Protein AF-A0A9P9MH84-F1 (afdb_monomer_lite)

Radius of gyration: 16.39 Å; chains: 1; bounding box: 40×32×43 Å

Sequence (105 aa):
GWLRASRRELDPHQSTPDQPVHLHERDLPVESQKVYELNVEMWASSTTYLAGESLRLIVQGCDIATYPNILTRHETEQVNQGYHKIWTGADHKSHLLLPIIGSKF

Secondary structure (DSSP, 8-state):
----GGG--B-TTT--SSS--B--SS--PPPTT--------------PPPTT--------SS-SS--SSTTS-S-S-----S------SSSS--------PPP--

Foldseek 3Di:
DDDDQQQQAFDPVPDDLQATHTPSPDGRDDDPPDDDDHDDHDPDDDDDDDPPDDDDDDDDQADPDDDPDPVPGPDPDGPDDDDDDDDPDPVRPDDHDDPDDDDPD

Structure (mmCIF, N/CA/C/O backbone):
data_AF-A0A9P9MH84-F1
#
_entry.id   AF-A0A9P9MH84-F1
#
loop_
_atom_site.group_PDB
_atom_site.id
_atom_site.type_symbol
_atom_site.label_atom_id
_atom_site.label_alt_id
_atom_site.label_comp_id
_atom_site.label_asym_id
_atom_site.label_entity_id
_atom_site.label_seq_id
_atom_site.pdbx_PDB_ins_code
_atom_site.Cartn_x
_atom_site.Cartn_y
_atom_site.Cartn_z
_atom_site.occupancy
_atom_site.B_iso_or_equiv
_atom_site.auth_seq_id
_atom_site.auth_comp_id
_atom_site.auth_asym_id
_atom_site.auth_atom_id
_atom_site.pdbx_PDB_model_num
ATOM 1 N N . GLY A 1 1 ? 3.984 0.718 6.044 1.00 91.44 1 GLY A N 1
ATOM 2 C CA . GLY A 1 1 ? 4.102 -0.341 5.032 1.00 91.44 1 GLY A CA 1
ATOM 3 C C . GLY A 1 1 ? 4.809 0.248 3.845 1.00 91.44 1 GLY A C 1
ATOM 4 O O . GLY A 1 1 ? 4.577 1.417 3.551 1.00 91.44 1 GLY A O 1
ATOM 5 N N . TRP A 1 2 ? 5.678 -0.530 3.211 1.00 93.44 2 TRP A N 1
ATOM 6 C CA . TRP A 1 2 ? 6.504 -0.089 2.090 1.00 93.44 2 TRP A CA 1
ATOM 7 C C . TRP A 1 2 ? 6.501 -1.166 1.017 1.00 93.44 2 TRP A C 1
ATOM 9 O O . TRP A 1 2 ? 6.549 -2.353 1.323 1.00 93.44 2 TRP A O 1
ATOM 19 N N . LEU A 1 3 ? 6.471 -0.747 -0.245 1.00 95.06 3 LEU A N 1
ATOM 20 C CA . LEU A 1 3 ? 6.627 -1.645 -1.379 1.00 95.06 3 LEU A CA 1
ATOM 21 C C . LEU A 1 3 ? 7.324 -0.904 -2.513 1.00 95.06 3 LEU A C 1
ATOM 23 O O . LEU A 1 3 ? 6.857 0.133 -2.985 1.00 95.06 3 LEU A O 1
ATOM 27 N N . ARG A 1 4 ? 8.420 -1.474 -3.012 1.00 95.00 4 ARG A N 1
ATOM 28 C CA . ARG A 1 4 ? 8.967 -1.076 -4.308 1.00 95.00 4 ARG A CA 1
ATOM 29 C C . ARG A 1 4 ? 8.099 -1.697 -5.398 1.00 95.00 4 ARG A C 1
ATOM 31 O O . ARG A 1 4 ? 7.999 -2.915 -5.468 1.00 95.00 4 ARG A O 1
ATOM 38 N N . ALA A 1 5 ? 7.522 -0.886 -6.282 1.00 96.25 5 ALA A N 1
ATOM 39 C CA . ALA A 1 5 ? 6.573 -1.363 -7.295 1.00 96.25 5 ALA A CA 1
ATOM 40 C C . ALA A 1 5 ? 7.145 -2.430 -8.259 1.00 96.25 5 ALA A C 1
ATOM 42 O O . ALA A 1 5 ? 6.395 -3.249 -8.794 1.00 96.25 5 ALA A O 1
ATOM 43 N N . SER A 1 6 ? 8.470 -2.473 -8.464 1.00 96.88 6 SER A N 1
ATOM 44 C CA . SER A 1 6 ? 9.119 -3.550 -9.228 1.00 96.88 6 SER A CA 1
ATOM 45 C C . SER A 1 6 ? 9.133 -4.895 -8.501 1.00 96.88 6 SER A C 1
ATOM 47 O O . SER A 1 6 ? 9.258 -5.933 -9.139 1.00 96.88 6 SER A O 1
ATOM 49 N N . ARG A 1 7 ? 8.954 -4.897 -7.181 1.00 97.12 7 ARG A N 1
ATOM 50 C CA . ARG A 1 7 ? 8.937 -6.077 -6.310 1.00 97.12 7 ARG A CA 1
ATOM 51 C C . ARG A 1 7 ? 7.518 -6.521 -5.938 1.00 97.12 7 ARG A C 1
ATOM 53 O O . ARG A 1 7 ? 7.330 -7.177 -4.926 1.00 97.12 7 ARG A O 1
ATOM 60 N N . ARG A 1 8 ? 6.525 -6.163 -6.756 1.00 97.94 8 ARG A N 1
ATOM 61 C CA . ARG A 1 8 ? 5.085 -6.415 -6.538 1.00 97.94 8 ARG A CA 1
ATOM 62 C C . ARG A 1 8 ? 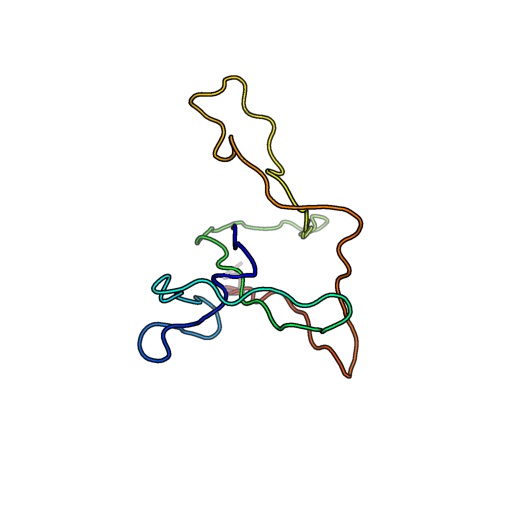4.625 -7.870 -6.708 1.00 97.94 8 ARG A C 1
ATOM 64 O O . ARG A 1 8 ? 3.434 -8.132 -6.623 1.00 97.94 8 ARG A O 1
ATOM 71 N N . GLU A 1 9 ? 5.522 -8.789 -7.052 1.00 98.31 9 GLU A N 1
ATOM 72 C CA . GLU A 1 9 ? 5.156 -10.185 -7.298 1.00 98.31 9 GLU A CA 1
ATOM 73 C C . GLU A 1 9 ? 4.823 -10.884 -5.977 1.00 98.31 9 GLU A C 1
ATOM 75 O O . GLU A 1 9 ? 5.669 -10.948 -5.084 1.00 98.31 9 GLU A O 1
ATOM 80 N N . LEU A 1 10 ? 3.587 -11.370 -5.858 1.00 98.38 10 LEU A N 1
ATOM 81 C CA . LEU A 1 10 ? 3.090 -12.050 -4.667 1.00 98.38 10 LEU A CA 1
ATOM 82 C C . LEU A 1 10 ? 3.473 -13.529 -4.658 1.00 98.38 10 LEU A C 1
ATOM 84 O O . LEU A 1 10 ? 3.492 -14.180 -5.702 1.00 98.38 10 LEU A O 1
ATOM 88 N N . ASP A 1 11 ? 3.688 -14.063 -3.462 1.00 98.38 11 ASP A N 1
ATOM 89 C CA . ASP A 1 11 ? 3.688 -15.495 -3.200 1.00 98.38 11 ASP A CA 1
ATOM 90 C C . ASP A 1 11 ? 2.228 -15.976 -3.077 1.00 98.38 11 ASP A C 1
ATOM 92 O O . ASP A 1 11 ? 1.546 -15.601 -2.115 1.00 98.38 11 ASP A O 1
ATOM 96 N N . PRO A 1 12 ? 1.717 -16.797 -4.014 1.00 97.38 12 PRO A N 1
ATOM 97 C CA . PRO A 1 12 ? 0.323 -17.237 -4.007 1.00 97.38 12 PRO A CA 1
ATOM 98 C C . PRO A 1 12 ? 0.006 -18.248 -2.896 1.00 97.38 12 PRO A C 1
ATOM 100 O O . PRO A 1 12 ? -1.167 -18.505 -2.632 1.00 97.38 12 PRO A O 1
ATOM 103 N N . HIS A 1 13 ? 1.022 -18.852 -2.275 1.00 98.19 13 HIS A N 1
ATOM 104 C CA . HIS A 1 13 ? 0.854 -19.846 -1.217 1.00 98.19 13 HIS A CA 1
ATOM 105 C C . HIS A 1 13 ? 0.881 -19.224 0.178 1.00 98.19 13 HIS A C 1
ATOM 107 O O . HIS A 1 13 ? 0.276 -19.779 1.094 1.00 98.19 13 HIS A O 1
ATOM 113 N N . GLN A 1 14 ? 1.575 -18.096 0.340 1.00 97.94 14 GLN A N 1
ATOM 114 C CA . GLN A 1 14 ? 1.706 -17.413 1.630 1.00 97.94 14 GLN A CA 1
ATOM 115 C C . GLN A 1 14 ? 0.817 -16.174 1.762 1.00 97.94 14 GLN A C 1
ATOM 117 O O . GLN A 1 14 ? 0.478 -15.797 2.880 1.00 97.94 14 GLN A O 1
ATOM 122 N N . SER A 1 15 ? 0.427 -15.542 0.651 1.00 98.00 15 SER A N 1
ATOM 123 C CA . SER A 1 15 ? -0.392 -14.328 0.704 1.00 98.00 15 SER A CA 1
ATOM 124 C C . SER A 1 15 ? -1.835 -14.625 1.102 1.00 98.00 15 SER A C 1
ATOM 126 O O . SER A 1 15 ? -2.486 -15.501 0.528 1.00 98.00 15 SER A O 1
ATOM 128 N N . THR A 1 16 ? -2.375 -13.815 2.008 1.00 96.12 16 THR A N 1
ATOM 129 C CA . THR A 1 16 ? -3.821 -13.683 2.229 1.00 96.12 16 THR A CA 1
ATOM 130 C C . THR A 1 16 ? -4.301 -12.339 1.672 1.00 96.12 16 THR A C 1
ATOM 132 O O . THR A 1 16 ? -3.475 -11.477 1.361 1.00 96.12 16 THR A O 1
ATOM 135 N N . PRO A 1 17 ? -5.624 -12.116 1.526 1.00 93.31 17 PRO A N 1
ATOM 136 C CA . PRO A 1 17 ? -6.131 -10.821 1.077 1.00 93.31 17 PRO A CA 1
ATOM 137 C C . PRO A 1 17 ? -5.638 -9.645 1.935 1.00 93.31 17 PRO A C 1
ATOM 139 O O . PRO A 1 17 ? -5.302 -8.599 1.395 1.00 93.31 17 PRO A O 1
ATOM 142 N N . ASP A 1 18 ? -5.577 -9.818 3.257 1.00 93.25 18 ASP A N 1
ATOM 143 C CA . ASP A 1 18 ? -5.189 -8.800 4.239 1.00 93.25 18 ASP A CA 1
ATOM 144 C C . ASP A 1 18 ? -3.685 -8.777 4.569 1.00 93.25 18 ASP A C 1
ATOM 146 O O . ASP A 1 18 ? -3.197 -7.774 5.092 1.00 93.25 18 ASP A O 1
ATOM 150 N N . GLN A 1 19 ? -2.943 -9.835 4.225 1.00 96.25 19 GLN A N 1
ATOM 151 C CA . GLN A 1 19 ? -1.500 -9.935 4.424 1.00 96.25 19 GLN A CA 1
ATOM 152 C C . GLN A 1 19 ? -0.799 -10.408 3.137 1.00 96.25 19 GLN A C 1
ATOM 154 O O . GLN A 1 19 ? -0.597 -11.610 2.932 1.00 96.25 19 GLN A O 1
ATOM 159 N N . PRO A 1 20 ? -0.406 -9.480 2.247 1.00 97.75 20 PRO A N 1
ATOM 160 C CA . PRO A 1 20 ? 0.345 -9.834 1.051 1.00 97.75 20 PRO A CA 1
ATOM 161 C C . PRO A 1 20 ? 1.792 -10.208 1.393 1.00 97.75 20 PRO A C 1
ATOM 163 O O . PRO A 1 20 ? 2.503 -9.4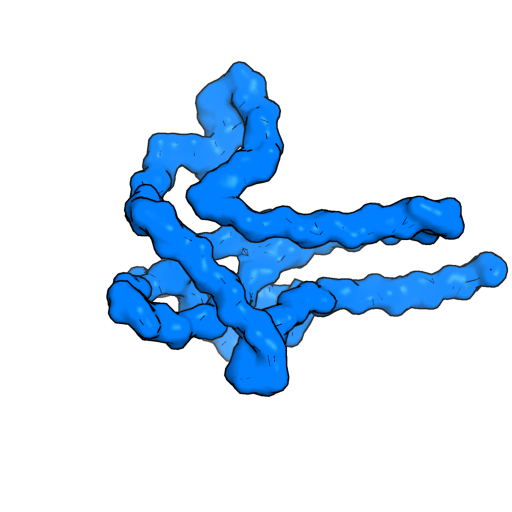43 2.046 1.00 97.75 20 PRO A O 1
ATOM 166 N N . VAL A 1 21 ? 2.254 -11.345 0.874 1.00 98.19 21 VAL A N 1
ATOM 167 C CA . VAL A 1 21 ? 3.654 -11.783 0.954 1.00 98.19 21 VAL A CA 1
ATOM 168 C C . VAL A 1 21 ? 4.264 -11.675 -0.435 1.00 98.19 21 VAL A C 1
ATOM 170 O O . VAL A 1 21 ? 3.714 -12.193 -1.400 1.00 98.19 21 VAL A O 1
ATOM 173 N N . HIS A 1 22 ? 5.399 -10.992 -0.557 1.00 98.31 22 HIS A N 1
ATOM 174 C CA . HIS A 1 22 ? 6.066 -10.784 -1.841 1.00 98.31 22 HIS A CA 1
ATOM 175 C C . HIS A 1 22 ? 7.256 -11.727 -1.990 1.00 98.31 22 HIS A C 1
ATOM 177 O O . HIS A 1 22 ? 8.041 -11.885 -1.057 1.00 98.31 22 HIS A O 1
ATOM 183 N N . LEU A 1 23 ? 7.429 -12.304 -3.181 1.00 98.19 23 LEU A N 1
ATOM 184 C CA . LEU A 1 23 ? 8.516 -13.253 -3.453 1.00 98.19 23 LEU A CA 1
ATOM 185 C C . LEU A 1 23 ? 9.899 -12.597 -3.375 1.00 98.19 23 LEU A C 1
ATOM 187 O O . LEU A 1 23 ? 10.871 -13.220 -2.965 1.00 98.19 23 LEU A O 1
ATOM 191 N N . HIS A 1 24 ? 10.005 -11.336 -3.805 1.00 97.38 24 HIS A N 1
ATOM 192 C CA . HIS A 1 24 ? 11.274 -10.604 -3.889 1.00 97.38 24 HIS A CA 1
ATOM 193 C C . HIS A 1 24 ? 12.393 -11.323 -4.681 1.00 97.38 24 HIS A C 1
ATOM 195 O O . HIS A 1 24 ? 13.570 -10.988 -4.543 1.00 97.38 24 HIS A O 1
ATOM 201 N N . GLU A 1 25 ? 12.051 -12.240 -5.586 1.00 97.69 25 GLU A N 1
ATOM 202 C CA . GLU A 1 25 ? 13.031 -13.016 -6.365 1.00 97.69 25 GLU A CA 1
ATOM 203 C C . GLU A 1 25 ? 13.612 -12.240 -7.552 1.00 97.69 25 GLU A C 1
ATOM 205 O O . GLU A 1 25 ? 14.758 -12.441 -7.949 1.00 97.69 25 GLU A O 1
ATOM 210 N N . ARG A 1 26 ? 12.832 -11.314 -8.115 1.00 97.38 26 ARG A N 1
ATOM 211 C CA . ARG A 1 26 ? 13.218 -10.513 -9.281 1.00 97.38 26 ARG A CA 1
ATOM 212 C C . ARG A 1 26 ? 12.655 -9.104 -9.216 1.00 97.38 26 ARG A C 1
ATOM 214 O O . ARG A 1 26 ? 11.773 -8.806 -8.408 1.00 97.38 26 ARG A O 1
ATOM 221 N N . ASP A 1 27 ? 13.177 -8.244 -10.079 1.00 97.12 27 ASP A N 1
ATOM 222 C CA . ASP A 1 27 ? 12.573 -6.957 -10.396 1.00 97.12 27 ASP A CA 1
ATOM 223 C C . ASP A 1 27 ? 11.707 -7.092 -11.652 1.00 97.12 27 ASP A C 1
ATOM 225 O O . ASP A 1 27 ? 12.147 -7.596 -12.684 1.00 97.12 27 ASP A O 1
ATOM 229 N N . LEU A 1 28 ? 10.471 -6.609 -11.565 1.00 97.31 28 LEU A N 1
ATOM 230 C CA . LEU A 1 28 ? 9.539 -6.449 -12.673 1.00 97.31 28 LEU A CA 1
ATOM 231 C C . LEU A 1 28 ? 9.420 -4.950 -12.988 1.00 97.31 28 LEU A C 1
ATOM 233 O O . LEU A 1 28 ? 8.601 -4.279 -12.353 1.00 97.31 28 LEU A O 1
ATOM 237 N N . PRO A 1 29 ? 10.211 -4.382 -13.916 1.00 95.31 29 PRO A N 1
ATOM 238 C CA . PRO A 1 29 ? 10.198 -2.946 -14.188 1.00 95.31 29 PRO A CA 1
ATOM 239 C C . PRO A 1 29 ? 8.786 -2.394 -14.426 1.00 95.31 29 PRO A C 1
ATOM 241 O O . PRO A 1 29 ? 7.928 -3.058 -15.012 1.00 95.31 29 PRO A O 1
ATOM 244 N N . VAL A 1 30 ? 8.546 -1.182 -13.927 1.00 94.94 30 VAL A N 1
ATOM 245 C CA . VAL A 1 30 ? 7.289 -0.454 -14.128 1.00 94.94 30 VAL A CA 1
ATOM 246 C C . VAL A 1 30 ? 7.417 0.361 -15.406 1.00 94.94 30 VAL A C 1
ATOM 248 O O . VAL A 1 30 ? 8.326 1.176 -15.544 1.00 94.94 30 VAL A O 1
ATOM 251 N N . GLU A 1 31 ? 6.505 0.134 -16.340 1.00 95.19 31 GLU A N 1
ATOM 252 C CA . GLU A 1 31 ? 6.443 0.870 -17.597 1.00 95.19 31 GLU A CA 1
ATOM 253 C C . GLU A 1 31 ? 5.670 2.179 -17.407 1.00 95.19 31 GLU A C 1
ATOM 255 O O . GLU A 1 31 ? 4.654 2.233 -16.708 1.00 95.19 31 GLU A O 1
ATOM 260 N N . SER A 1 32 ? 6.134 3.246 -18.058 1.00 92.50 32 SER A N 1
ATOM 261 C CA . SER A 1 32 ? 5.435 4.531 -18.032 1.00 92.50 32 SER A CA 1
ATOM 262 C C . SER A 1 32 ? 4.021 4.389 -18.603 1.00 92.50 32 SER A C 1
ATOM 264 O O . SER A 1 32 ? 3.814 3.702 -19.599 1.00 92.50 32 SER A O 1
ATOM 266 N N . GLN A 1 33 ? 3.050 5.061 -17.977 1.00 92.19 33 GLN A N 1
ATOM 267 C CA . GLN A 1 33 ? 1.623 5.070 -18.346 1.00 92.19 33 GLN A CA 1
ATOM 268 C C . GLN A 1 33 ? 0.872 3.739 -18.191 1.00 92.19 33 GLN A C 1
ATOM 270 O O . GLN A 1 33 ? -0.350 3.722 -18.331 1.00 92.19 33 GLN A O 1
ATOM 275 N N . LYS A 1 34 ? 1.553 2.643 -17.848 1.00 96.50 34 LYS A N 1
ATOM 276 C CA . LYS A 1 34 ? 0.900 1.373 -17.542 1.00 96.50 34 LYS A CA 1
ATOM 277 C C . LYS A 1 34 ? 0.434 1.352 -16.089 1.00 96.50 34 LYS A C 1
ATOM 279 O O . LYS A 1 34 ? 1.139 1.797 -15.185 1.00 96.50 34 LYS A O 1
ATOM 284 N N . VAL A 1 35 ? -0.776 0.845 -15.876 1.00 96.81 35 VAL A N 1
ATOM 285 C CA . VAL A 1 35 ? -1.367 0.701 -14.543 1.00 96.81 35 VAL A CA 1
ATOM 286 C C . VAL A 1 35 ? -0.979 -0.661 -13.978 1.00 96.81 35 VAL A C 1
ATOM 288 O O . VAL A 1 35 ? -1.070 -1.673 -14.671 1.00 96.81 35 VAL A O 1
ATOM 291 N N . TYR A 1 36 ? -0.540 -0.678 -12.722 1.00 97.50 36 TYR A N 1
ATOM 292 C CA . TYR A 1 36 ? -0.205 -1.896 -11.992 1.00 97.50 36 TYR A CA 1
ATOM 293 C C . TYR A 1 36 ? -0.975 -1.924 -10.679 1.00 97.50 36 TYR A C 1
ATOM 295 O O . TYR A 1 36 ? -1.046 -0.917 -9.975 1.00 97.50 36 TYR A O 1
ATOM 303 N N . GLU A 1 37 ? -1.515 -3.089 -10.343 1.00 97.12 37 GLU A N 1
ATOM 304 C CA . GLU A 1 37 ? -2.024 -3.361 -9.006 1.00 97.12 37 GLU A CA 1
ATOM 305 C C . GLU A 1 37 ? -0.851 -3.624 -8.058 1.00 97.12 37 GLU A C 1
ATOM 307 O O . GLU A 1 37 ? 0.095 -4.338 -8.403 1.00 97.12 37 GLU A O 1
ATOM 312 N N . LEU A 1 38 ? -0.900 -3.006 -6.879 1.00 97.94 38 LEU A N 1
ATOM 313 C CA . LEU A 1 38 ? 0.125 -3.104 -5.848 1.00 97.94 38 LEU A CA 1
ATOM 314 C C . LEU A 1 38 ? -0.550 -3.458 -4.525 1.00 97.94 38 LEU A C 1
ATOM 316 O O . LEU A 1 38 ? -1.364 -2.684 -4.023 1.00 97.94 38 LEU A O 1
ATOM 320 N N . ASN A 1 39 ? -0.179 -4.600 -3.953 1.00 97.75 39 ASN A N 1
ATOM 321 C CA . ASN A 1 39 ? -0.664 -5.043 -2.652 1.00 97.75 39 ASN A CA 1
ATOM 322 C C . ASN A 1 39 ? 0.363 -4.644 -1.594 1.00 97.75 39 ASN A C 1
ATOM 324 O O . ASN A 1 39 ? 1.393 -5.287 -1.459 1.00 97.75 39 ASN A O 1
ATOM 328 N N . VAL A 1 40 ? 0.140 -3.541 -0.882 1.00 97.44 40 VAL A N 1
ATOM 329 C CA . VAL A 1 40 ? 1.113 -3.037 0.100 1.00 97.44 40 VAL A CA 1
ATOM 330 C C . VAL A 1 40 ? 0.810 -3.634 1.467 1.00 97.44 40 VAL A C 1
ATOM 332 O O . VAL A 1 40 ? -0.266 -3.401 2.011 1.00 97.44 40 VAL A O 1
ATOM 335 N N . GLU A 1 41 ? 1.768 -4.360 2.046 1.00 96.44 41 GLU A N 1
ATOM 336 C CA . GLU A 1 41 ? 1.606 -4.889 3.398 1.00 96.44 41 GLU A CA 1
ATOM 337 C C . GLU A 1 41 ? 1.522 -3.739 4.412 1.00 96.44 41 GLU A C 1
ATOM 339 O O . GLU A 1 41 ? 2.401 -2.868 4.510 1.00 96.44 41 GLU A O 1
ATOM 344 N N . MET A 1 42 ? 0.449 -3.756 5.198 1.00 93.69 42 MET A N 1
ATOM 345 C CA . MET A 1 42 ? 0.300 -2.917 6.372 1.00 93.69 42 MET A CA 1
ATOM 346 C C . MET A 1 42 ? 0.589 -3.768 7.596 1.00 93.69 42 MET A C 1
ATOM 348 O O . MET A 1 42 ? -0.174 -4.669 7.919 1.00 93.69 42 MET A O 1
ATOM 352 N N . TRP A 1 43 ? 1.708 -3.488 8.266 1.00 91.00 43 TRP A N 1
ATOM 353 C CA . TRP A 1 43 ? 2.074 -4.212 9.477 1.00 91.00 43 TRP A CA 1
ATOM 354 C C . TRP A 1 43 ? 0.959 -4.149 10.513 1.00 91.00 43 TRP A C 1
ATOM 356 O O . TRP A 1 43 ? 0.324 -3.106 10.704 1.00 91.00 43 TRP A O 1
ATOM 366 N N . ALA A 1 44 ? 0.752 -5.285 11.176 1.00 91.88 44 ALA A N 1
ATOM 367 C CA . ALA A 1 44 ? -0.309 -5.452 12.146 1.00 91.88 44 ALA A CA 1
ATOM 368 C C . ALA A 1 44 ? -0.223 -4.372 13.231 1.00 91.88 44 ALA A C 1
ATOM 370 O O . ALA A 1 44 ? 0.801 -4.187 13.890 1.00 91.88 44 ALA A O 1
ATOM 371 N N . SER A 1 45 ? -1.331 -3.668 13.420 1.00 92.56 45 SER A N 1
ATOM 372 C CA . SER A 1 45 ? -1.513 -2.725 14.512 1.00 92.56 45 SER A CA 1
ATOM 373 C C . SER A 1 45 ? -2.925 -2.870 15.066 1.00 92.56 45 SER A C 1
ATOM 375 O O . SER A 1 45 ? -3.837 -3.325 14.377 1.00 92.56 45 SER A O 1
ATOM 377 N N . SER A 1 46 ? -3.094 -2.513 16.335 1.00 93.88 46 SER A N 1
ATOM 378 C CA . SER A 1 46 ? -4.395 -2.472 16.995 1.00 93.88 46 SER A CA 1
ATOM 379 C C . SER A 1 46 ? -4.613 -1.056 17.492 1.00 93.88 46 SER A C 1
ATOM 381 O O . SER A 1 46 ? -3.797 -0.521 18.242 1.00 93.88 46 SER A O 1
ATOM 383 N N . THR A 1 47 ? -5.692 -0.421 17.053 1.00 93.94 47 THR A N 1
ATOM 384 C CA . THR A 1 47 ? -6.012 0.961 17.415 1.00 93.94 47 THR A CA 1
ATOM 385 C C . THR A 1 47 ? -7.514 1.088 17.602 1.00 93.94 47 THR A C 1
ATOM 387 O O . THR A 1 47 ? -8.288 0.745 16.711 1.00 93.94 47 THR A O 1
ATOM 390 N N . THR A 1 48 ? -7.921 1.574 18.771 1.00 94.62 48 THR A N 1
ATOM 391 C CA . THR A 1 48 ? -9.312 1.940 19.044 1.00 94.62 48 THR A CA 1
ATOM 392 C C . THR A 1 48 ? -9.524 3.377 18.596 1.00 94.62 48 THR A C 1
ATOM 394 O O . THR A 1 48 ? -8.787 4.254 19.034 1.00 94.62 48 THR A O 1
ATOM 397 N N . TYR A 1 49 ? -10.537 3.606 17.763 1.00 92.94 49 TYR A N 1
ATOM 398 C CA . TYR A 1 49 ? -10.987 4.944 17.390 1.00 92.94 49 TYR A CA 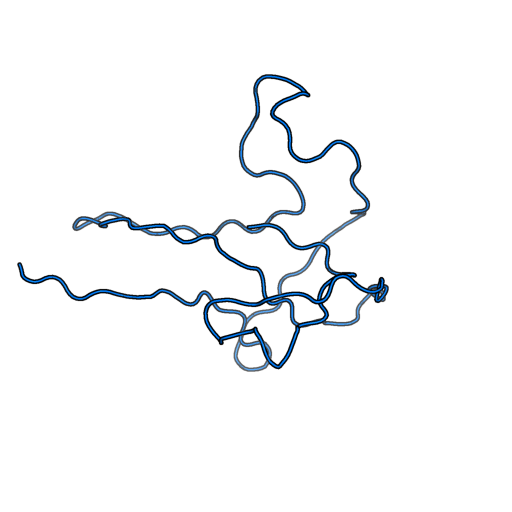1
ATOM 399 C C . TYR A 1 49 ? -12.216 5.305 18.219 1.00 92.94 49 TYR A C 1
ATOM 401 O O . TYR A 1 49 ? -13.214 4.578 18.213 1.00 92.94 49 TYR A O 1
ATOM 409 N N . LEU A 1 50 ? -12.140 6.412 18.946 1.00 94.19 50 LEU A N 1
ATOM 410 C CA . LEU A 1 50 ? -13.253 6.960 19.710 1.00 94.19 50 LEU A CA 1
ATOM 411 C C . LEU A 1 50 ? -14.206 7.749 18.805 1.00 94.19 50 LEU A C 1
ATOM 413 O O . LEU A 1 50 ? -13.894 8.105 17.666 1.00 94.19 50 LEU A O 1
ATOM 417 N N . ALA A 1 51 ? -15.396 8.047 19.327 1.00 94.88 51 ALA A N 1
ATOM 418 C CA . ALA A 1 51 ? -16.364 8.878 18.625 1.00 94.88 51 ALA A CA 1
ATOM 419 C C . ALA A 1 51 ? -15.751 10.245 18.266 1.00 94.88 51 ALA A C 1
ATOM 421 O O . ALA A 1 51 ? -15.248 10.958 19.132 1.00 94.88 51 ALA A O 1
ATOM 422 N N . GLY A 1 52 ? -15.816 10.607 16.984 1.00 96.94 52 GLY A N 1
ATOM 423 C CA . GLY A 1 52 ? -15.241 11.845 16.449 1.00 96.94 52 GLY A CA 1
ATOM 424 C C . GLY A 1 52 ? -13.804 11.715 15.934 1.00 96.94 52 GLY A C 1
ATOM 425 O O . GLY A 1 52 ? -13.329 12.631 15.265 1.00 96.94 52 GLY A O 1
ATOM 426 N N . GLU A 1 53 ? -13.124 10.593 16.176 1.00 97.06 53 GLU A N 1
ATOM 427 C CA . GLU A 1 53 ? -11.809 10.328 15.590 1.00 97.06 53 GLU A CA 1
ATOM 428 C C . GLU A 1 53 ? -11.927 9.798 14.156 1.00 97.06 53 GLU A C 1
ATOM 430 O O . GLU A 1 53 ? -12.993 9.398 13.685 1.00 97.06 53 GLU A O 1
ATOM 435 N N . SER A 1 54 ? -10.825 9.839 13.408 1.00 96.25 54 SER A N 1
ATOM 436 C CA . SER A 1 54 ? -10.803 9.421 12.006 1.00 96.25 54 SER A CA 1
ATOM 437 C C . SER A 1 54 ? -9.514 8.696 11.656 1.00 96.25 54 SER A C 1
ATOM 439 O O . SER A 1 54 ? -8.429 9.073 12.096 1.00 96.25 54 SER A O 1
ATOM 441 N N . LEU A 1 55 ? -9.636 7.695 10.788 1.00 95.38 55 LEU A N 1
ATOM 442 C CA . LEU A 1 55 ? -8.507 7.062 10.120 1.00 95.38 55 LEU A CA 1
ATOM 443 C C . LEU A 1 55 ? -8.123 7.875 8.877 1.00 95.38 55 LEU A C 1
ATOM 445 O O . LEU A 1 55 ? -8.980 8.251 8.076 1.00 95.38 55 LEU A O 1
ATOM 449 N N . ARG A 1 56 ? -6.821 8.103 8.684 1.00 95.81 56 ARG A N 1
ATOM 450 C CA . ARG A 1 56 ? -6.266 8.722 7.475 1.00 95.81 56 ARG A CA 1
ATOM 451 C C . ARG A 1 56 ? -5.223 7.801 6.855 1.00 95.81 56 ARG A C 1
ATOM 453 O O . ARG A 1 56 ? -4.232 7.480 7.501 1.00 95.81 56 ARG A O 1
ATOM 460 N N . LEU A 1 57 ? -5.418 7.451 5.586 1.00 95.06 57 LEU A N 1
ATOM 461 C CA . LEU A 1 57 ? -4.402 6.791 4.771 1.00 95.06 57 LEU A CA 1
ATOM 462 C C . LEU A 1 57 ? -3.564 7.847 4.041 1.00 95.06 57 LEU A C 1
ATOM 464 O O . LEU A 1 57 ? -4.113 8.744 3.400 1.00 95.06 57 LEU A O 1
ATOM 468 N N . ILE A 1 58 ? -2.241 7.730 4.130 1.00 96.00 58 ILE A N 1
ATOM 469 C CA . ILE A 1 58 ? -1.283 8.549 3.382 1.00 96.00 58 ILE A CA 1
ATOM 470 C C . ILE A 1 58 ? -0.496 7.609 2.473 1.00 96.00 58 ILE A C 1
ATOM 472 O O . ILE A 1 58 ? 0.044 6.609 2.938 1.00 96.00 58 ILE A O 1
ATOM 476 N N . VAL A 1 59 ? -0.428 7.939 1.183 1.00 95.44 59 VAL A N 1
ATOM 477 C CA . VAL A 1 59 ? 0.386 7.222 0.195 1.00 95.44 59 VAL A CA 1
ATOM 478 C C . VAL A 1 59 ? 1.404 8.199 -0.373 1.00 95.44 59 VAL A C 1
ATOM 480 O O . VAL A 1 59 ? 1.034 9.245 -0.906 1.00 95.44 59 VAL A O 1
ATOM 483 N N . GLN A 1 60 ? 2.687 7.868 -0.248 1.00 93.12 60 GLN A N 1
ATOM 484 C CA . GLN A 1 60 ? 3.791 8.728 -0.662 1.00 93.12 60 GLN A CA 1
ATOM 485 C C . GLN A 1 60 ? 4.955 7.886 -1.194 1.00 93.12 60 GLN A C 1
ATOM 487 O O . GLN A 1 60 ? 5.067 6.701 -0.897 1.00 93.12 60 GLN A O 1
ATOM 492 N N . GLY A 1 61 ? 5.812 8.497 -2.015 1.00 91.19 61 GLY A N 1
ATOM 493 C CA . GLY A 1 61 ? 7.007 7.856 -2.570 1.00 91.19 61 GLY A CA 1
ATOM 494 C C . GLY A 1 61 ? 8.238 7.895 -1.660 1.00 91.19 61 GLY A C 1
ATOM 495 O O . GLY A 1 61 ? 9.335 7.706 -2.171 1.00 91.19 61 GLY A O 1
ATOM 496 N N . CYS A 1 62 ? 8.087 8.208 -0.378 1.00 87.25 62 CYS A N 1
ATOM 497 C CA . CYS A 1 62 ? 9.163 8.214 0.610 1.00 87.25 62 CYS A CA 1
ATOM 498 C C . CYS A 1 62 ? 8.587 7.983 2.012 1.00 87.25 62 CYS A C 1
ATOM 500 O O . CYS A 1 62 ? 7.365 8.045 2.192 1.00 87.25 62 CYS A O 1
ATOM 502 N N . ASP A 1 63 ? 9.466 7.789 2.993 1.00 86.06 63 ASP A N 1
ATOM 503 C CA . ASP A 1 63 ? 9.106 7.688 4.408 1.00 86.06 63 ASP A CA 1
ATOM 504 C C . ASP A 1 63 ? 8.192 8.847 4.855 1.00 86.06 63 ASP A C 1
ATOM 506 O O . ASP A 1 63 ? 8.493 10.025 4.646 1.00 86.06 63 ASP A O 1
ATOM 510 N N . ILE A 1 64 ? 7.069 8.504 5.502 1.00 85.94 64 ILE A N 1
ATOM 511 C CA . ILE A 1 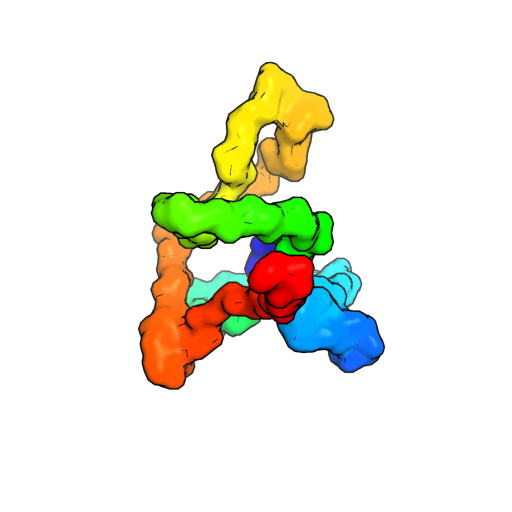64 ? 6.101 9.475 6.049 1.00 85.94 64 ILE A CA 1
ATOM 512 C C . ILE A 1 64 ? 6.659 10.147 7.313 1.00 85.94 64 ILE A C 1
ATOM 514 O O . ILE A 1 64 ? 6.382 11.316 7.581 1.00 85.94 64 ILE A O 1
ATOM 518 N N . ALA A 1 65 ? 7.417 9.400 8.120 1.00 80.81 65 ALA A N 1
ATOM 519 C CA . ALA A 1 65 ? 7.988 9.891 9.365 1.00 80.81 65 ALA A CA 1
ATOM 520 C C . ALA A 1 65 ? 9.358 10.539 9.130 1.00 80.81 65 ALA A C 1
ATOM 522 O O . ALA A 1 65 ? 10.201 10.022 8.399 1.00 80.81 65 ALA A O 1
ATOM 523 N N . THR A 1 66 ? 9.615 11.651 9.818 1.00 74.94 66 THR A N 1
ATOM 524 C CA . THR A 1 66 ? 10.951 12.252 9.855 1.00 74.94 66 THR A CA 1
ATOM 525 C C . THR A 1 66 ? 11.775 11.578 10.940 1.00 74.94 66 THR A C 1
ATOM 527 O O . THR A 1 66 ? 11.507 11.746 12.129 1.00 74.94 66 THR A O 1
ATOM 530 N N . TYR A 1 67 ? 12.812 10.850 10.538 1.00 72.81 67 TYR A N 1
ATOM 531 C CA . TYR A 1 67 ? 13.737 10.222 11.476 1.00 72.81 67 TYR A CA 1
ATOM 532 C C . TYR A 1 67 ? 14.910 11.155 11.818 1.00 72.81 67 TYR A C 1
ATOM 534 O O . TYR A 1 67 ? 15.440 11.824 10.920 1.00 72.81 67 TYR A O 1
ATOM 542 N N . PRO A 1 68 ? 15.331 11.215 13.098 1.00 70.44 68 PRO A N 1
ATOM 543 C CA . PRO A 1 68 ? 16.303 12.195 13.584 1.00 70.44 68 PRO A CA 1
ATOM 544 C C . PRO A 1 68 ? 17.734 11.946 13.092 1.00 70.44 68 PRO A C 1
ATOM 546 O O . PRO A 1 68 ? 18.553 12.862 13.126 1.00 70.44 68 PRO A O 1
ATOM 549 N N . ASN A 1 69 ? 18.067 10.732 12.645 1.00 71.69 69 ASN A N 1
ATOM 550 C CA . ASN A 1 69 ? 19.396 10.418 12.129 1.00 71.69 69 ASN A CA 1
ATOM 551 C C . ASN A 1 69 ? 19.345 9.388 10.992 1.00 71.69 69 ASN A C 1
ATOM 553 O O . ASN A 1 69 ? 18.346 8.703 10.790 1.00 71.69 69 ASN A O 1
ATOM 557 N N . ILE A 1 70 ? 20.448 9.273 10.249 1.00 62.75 70 ILE A N 1
ATOM 558 C CA . ILE A 1 70 ? 20.552 8.368 9.095 1.00 62.75 70 ILE A CA 1
ATOM 559 C C . ILE A 1 70 ? 20.458 6.884 9.478 1.00 62.75 70 ILE A C 1
ATOM 561 O O . ILE A 1 70 ? 20.040 6.078 8.663 1.00 62.75 70 ILE A O 1
ATOM 565 N N . LEU A 1 71 ? 20.795 6.531 10.724 1.00 65.06 71 LEU A N 1
ATOM 566 C CA . LEU A 1 71 ? 20.728 5.155 11.232 1.00 65.06 71 LEU A CA 1
ATOM 567 C C . LEU A 1 71 ? 19.290 4.684 11.488 1.00 65.06 71 LEU A C 1
ATOM 569 O O . LEU A 1 71 ? 19.047 3.488 11.577 1.00 65.06 71 LEU A O 1
ATOM 573 N N . THR A 1 72 ? 18.356 5.623 11.640 1.00 64.56 72 THR A N 1
ATOM 574 C CA . THR A 1 72 ? 16.932 5.352 11.890 1.00 64.56 72 THR A CA 1
ATOM 575 C C . THR A 1 72 ? 16.063 5.605 10.662 1.00 64.56 72 THR A C 1
ATOM 577 O O . THR A 1 72 ? 14.863 5.356 10.714 1.00 64.56 72 THR A O 1
ATOM 580 N N . ARG A 1 73 ? 16.654 6.081 9.558 1.00 65.19 73 ARG A N 1
ATOM 581 C CA . ARG A 1 73 ? 15.978 6.189 8.263 1.00 65.19 73 ARG A CA 1
ATOM 582 C C . ARG A 1 73 ? 15.987 4.838 7.566 1.00 65.19 73 ARG A C 1
ATOM 584 O O . ARG A 1 73 ? 17.033 4.203 7.472 1.00 65.19 73 ARG A O 1
ATOM 591 N N . HIS A 1 74 ? 14.843 4.447 7.019 1.00 67.50 74 HIS A N 1
ATOM 592 C CA . HIS A 1 74 ? 14.730 3.216 6.238 1.00 67.50 74 HIS A CA 1
ATOM 593 C C . HIS A 1 74 ? 15.134 3.420 4.770 1.00 67.50 74 HIS A C 1
ATOM 595 O O . HIS A 1 74 ? 15.303 2.453 4.031 1.00 67.50 74 HIS A O 1
ATOM 601 N N . GLU A 1 75 ? 15.329 4.674 4.348 1.00 63.56 75 GLU A N 1
ATOM 602 C CA . GLU A 1 75 ? 15.577 5.046 2.959 1.00 63.56 75 GLU A CA 1
ATOM 603 C C . GLU A 1 75 ? 16.853 5.893 2.828 1.00 63.56 75 GLU A C 1
ATOM 605 O O . GLU A 1 75 ? 16.907 7.048 3.260 1.00 63.56 75 GLU A O 1
ATOM 610 N N . THR A 1 76 ? 17.890 5.328 2.208 1.00 61.88 76 THR A N 1
ATOM 611 C CA . THR A 1 76 ? 19.091 6.068 1.780 1.00 61.88 76 THR A CA 1
ATOM 612 C C . THR A 1 76 ? 19.159 6.251 0.263 1.00 61.88 76 THR A C 1
ATOM 614 O O . THR A 1 76 ? 19.740 7.231 -0.196 1.00 61.88 76 THR A O 1
ATOM 617 N N . GLU A 1 77 ? 18.520 5.371 -0.518 1.00 72.69 77 GLU A N 1
ATOM 618 C CA . GLU A 1 77 ? 18.507 5.412 -1.986 1.00 72.69 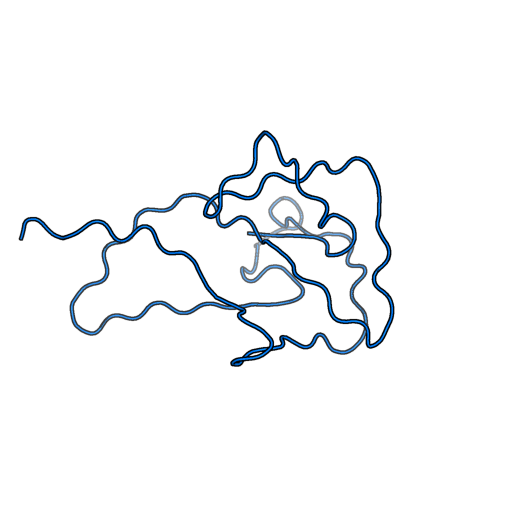77 GLU A CA 1
ATOM 619 C C . GLU A 1 77 ? 17.086 5.278 -2.553 1.00 72.69 77 GLU A C 1
ATOM 621 O O . GLU A 1 77 ? 16.412 4.256 -2.390 1.00 72.69 77 GLU A O 1
ATOM 626 N N . GLN A 1 78 ? 16.638 6.309 -3.273 1.00 75.44 78 GLN A N 1
ATOM 627 C CA . GLN A 1 78 ? 15.312 6.376 -3.886 1.00 75.44 78 GLN A CA 1
ATOM 628 C C . GLN A 1 78 ? 15.427 6.301 -5.413 1.00 75.44 78 GLN A C 1
ATOM 630 O O . GLN A 1 78 ? 16.254 6.973 -6.022 1.00 75.44 78 GLN A O 1
ATOM 635 N N . VAL A 1 79 ? 14.568 5.493 -6.042 1.00 88.06 79 VAL A N 1
ATOM 636 C CA . VAL A 1 79 ? 14.501 5.339 -7.514 1.00 88.06 79 VAL A CA 1
ATOM 637 C C . VAL A 1 79 ? 13.330 6.091 -8.149 1.00 88.06 79 VAL A C 1
ATOM 639 O O . VAL A 1 79 ? 13.136 6.039 -9.360 1.00 88.06 79 VAL A O 1
ATOM 642 N N . ASN A 1 80 ? 12.523 6.765 -7.333 1.00 91.38 80 ASN A N 1
ATOM 643 C CA . ASN A 1 80 ? 11.319 7.455 -7.778 1.00 91.38 80 ASN A CA 1
ATOM 644 C C . ASN A 1 80 ? 11.680 8.729 -8.550 1.00 91.38 80 ASN A C 1
ATOM 646 O O . ASN A 1 80 ? 12.532 9.503 -8.116 1.00 91.38 80 ASN A O 1
ATOM 650 N N . GLN A 1 81 ? 10.997 8.962 -9.670 1.00 90.94 81 GLN A N 1
ATOM 651 C CA . GLN A 1 81 ? 11.165 10.147 -10.508 1.00 90.94 81 GLN A CA 1
ATOM 652 C C . GLN A 1 81 ? 9.801 10.622 -11.019 1.00 90.94 81 GLN A C 1
ATOM 654 O O . GLN A 1 81 ? 8.974 9.819 -11.451 1.00 90.94 81 GLN A O 1
ATOM 659 N N . GLY A 1 82 ? 9.579 11.937 -11.017 1.00 92.38 82 GLY A N 1
ATOM 660 C CA . GLY A 1 82 ? 8.354 12.541 -11.540 1.00 92.38 82 GLY A CA 1
ATOM 661 C C . GLY A 1 82 ? 7.118 12.304 -10.664 1.00 92.38 82 GLY A C 1
ATOM 662 O O . GLY A 1 82 ? 7.200 12.276 -9.438 1.00 92.38 82 GLY A O 1
ATOM 663 N N . TYR A 1 83 ? 5.951 12.195 -11.305 1.00 93.31 83 TYR A N 1
ATOM 664 C CA . TYR A 1 83 ? 4.660 12.073 -10.627 1.00 93.31 83 TYR A CA 1
ATOM 665 C C . TYR A 1 83 ? 4.204 10.624 -10.522 1.00 93.31 83 TYR A C 1
ATOM 667 O O . TYR A 1 83 ? 4.211 9.884 -11.505 1.00 93.31 83 TYR A O 1
ATOM 675 N N . HIS A 1 84 ? 3.705 10.254 -9.347 1.00 95.19 84 HIS A N 1
ATOM 676 C CA . HIS A 1 84 ? 3.015 8.988 -9.129 1.00 95.19 84 HIS A CA 1
ATOM 677 C C . HIS A 1 84 ? 1.503 9.236 -9.122 1.00 95.19 84 HIS A C 1
ATOM 679 O O . HIS A 1 84 ? 1.035 10.213 -8.537 1.00 95.19 84 HIS A O 1
ATOM 685 N N . LYS A 1 85 ? 0.735 8.367 -9.786 1.00 95.81 85 LYS A N 1
ATOM 686 C CA . LYS A 1 85 ? -0.731 8.459 -9.867 1.00 95.81 85 LYS A CA 1
ATOM 687 C C . LYS A 1 85 ? -1.360 7.242 -9.206 1.00 95.81 85 LYS A C 1
ATOM 689 O O . LYS A 1 85 ? -0.938 6.120 -9.469 1.00 95.81 85 LYS A O 1
ATOM 694 N N . ILE A 1 86 ? -2.383 7.478 -8.392 1.00 96.88 86 ILE A N 1
ATOM 695 C CA . ILE A 1 86 ? -3.212 6.432 -7.793 1.00 96.88 86 ILE A CA 1
ATOM 696 C C . ILE A 1 86 ? -4.545 6.447 -8.531 1.00 96.88 86 ILE A C 1
ATOM 698 O O . ILE A 1 86 ? -5.200 7.486 -8.604 1.00 96.88 86 ILE A O 1
ATOM 702 N N . TRP A 1 87 ? -4.916 5.307 -9.101 1.00 97.50 87 TRP A N 1
ATOM 703 C CA . TRP A 1 87 ? -6.172 5.140 -9.820 1.00 97.50 87 TRP A CA 1
ATOM 704 C C . TRP A 1 87 ? -7.233 4.613 -8.861 1.00 97.50 87 TRP A C 1
ATOM 706 O O . TRP A 1 87 ? -6.999 3.624 -8.179 1.00 97.50 87 TRP A O 1
ATOM 716 N N . THR A 1 88 ? -8.390 5.268 -8.802 1.00 97.25 88 THR A N 1
ATOM 717 C CA . THR A 1 88 ? -9.514 4.866 -7.948 1.00 97.25 88 THR A CA 1
ATOM 718 C C . THR A 1 88 ? -10.822 4.921 -8.739 1.00 97.25 88 THR A C 1
ATOM 720 O O . THR A 1 88 ? -10.922 5.6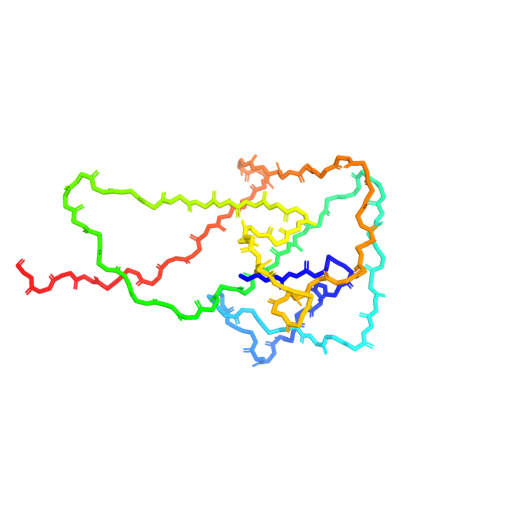37 -9.737 1.00 97.25 88 THR A O 1
ATOM 723 N N . GLY A 1 89 ? -11.831 4.160 -8.314 1.00 95.69 89 GLY A N 1
ATOM 724 C CA . GLY A 1 89 ? -13.163 4.142 -8.926 1.00 95.69 89 GLY A CA 1
ATOM 725 C C . GLY A 1 89 ? -13.640 2.731 -9.266 1.00 95.69 89 GLY A C 1
ATOM 726 O O . GLY A 1 89 ? -13.036 1.745 -8.855 1.00 95.69 89 GLY A O 1
ATOM 727 N N . ALA A 1 90 ? -14.736 2.627 -10.020 1.00 92.75 90 ALA A N 1
ATOM 728 C CA . ALA A 1 90 ? -15.346 1.338 -10.363 1.00 92.75 90 ALA A CA 1
ATOM 729 C C . ALA A 1 90 ? -14.386 0.408 -11.129 1.00 92.75 90 ALA A C 1
ATOM 731 O O . ALA A 1 90 ? -14.320 -0.785 -10.828 1.00 92.75 90 ALA A O 1
ATOM 732 N N . ASP A 1 91 ? -13.610 0.981 -12.053 1.00 95.56 91 ASP A N 1
ATOM 733 C CA . ASP A 1 91 ? -12.655 0.252 -12.896 1.00 95.56 91 ASP A CA 1
ATOM 734 C C . ASP A 1 91 ? -11.318 -0.024 -12.188 1.00 95.56 91 ASP A C 1
ATOM 736 O O . ASP A 1 91 ? -10.569 -0.906 -12.595 1.00 95.56 91 ASP A O 1
ATOM 740 N N . HIS A 1 92 ? -11.021 0.711 -11.108 1.00 96.88 92 HIS A N 1
ATOM 741 C CA . HIS A 1 92 ? -9.777 0.607 -10.342 1.00 96.88 92 HIS A CA 1
ATOM 742 C C . HIS A 1 92 ? -10.096 0.594 -8.848 1.00 96.88 92 HIS A C 1
ATOM 744 O O . HIS A 1 92 ? -10.142 1.630 -8.180 1.00 96.88 92 HIS A O 1
ATOM 750 N N . LYS A 1 93 ? -10.338 -0.604 -8.317 1.00 95.81 93 LYS A N 1
ATOM 751 C CA . LYS A 1 93 ? -10.820 -0.819 -6.947 1.00 95.81 93 LYS A CA 1
ATOM 752 C C . LYS A 1 93 ? -9.702 -0.721 -5.905 1.00 95.81 93 LYS A C 1
ATOM 754 O O . LYS A 1 93 ? -9.556 -1.616 -5.079 1.00 95.81 93 LYS A O 1
ATOM 759 N N . SER A 1 94 ? -8.902 0.342 -5.926 1.00 97.62 94 SER A N 1
ATOM 760 C CA . SER A 1 94 ? -7.952 0.605 -4.840 1.00 97.62 94 SER A CA 1
ATOM 761 C C . SER A 1 94 ? -8.703 0.796 -3.523 1.00 97.62 94 SER A C 1
ATOM 763 O O . SER A 1 94 ? -9.644 1.585 -3.442 1.00 97.62 94 SER A O 1
ATOM 765 N N . HIS A 1 95 ? -8.294 0.056 -2.499 1.00 96.38 95 HIS A N 1
ATOM 766 C CA . HIS A 1 95 ? -8.968 0.002 -1.208 1.00 96.38 95 HIS A CA 1
ATOM 767 C C . HIS A 1 95 ? -7.961 -0.260 -0.081 1.00 96.38 95 HIS A C 1
ATOM 769 O O . HIS A 1 95 ? -6.815 -0.626 -0.331 1.00 96.38 95 HIS A O 1
ATOM 775 N N . LEU A 1 96 ? -8.405 -0.062 1.161 1.00 95.88 96 LEU A N 1
ATOM 776 C CA . LEU A 1 96 ? -7.686 -0.444 2.373 1.00 95.88 96 LEU A CA 1
ATOM 777 C C . LEU A 1 96 ? -8.506 -1.519 3.088 1.00 95.88 96 LEU A C 1
ATOM 779 O O . LEU A 1 96 ? -9.673 -1.282 3.405 1.00 95.88 96 LEU A O 1
ATOM 783 N N . LEU A 1 97 ? -7.910 -2.685 3.335 1.00 95.75 97 LEU A N 1
ATOM 784 C CA . LEU A 1 97 ? -8.528 -3.733 4.143 1.00 95.75 97 LEU A CA 1
ATOM 785 C C . LEU A 1 97 ? -8.271 -3.452 5.623 1.00 95.75 97 LEU A C 1
ATOM 787 O O . LEU A 1 97 ? -7.136 -3.220 6.031 1.00 95.75 97 LEU A O 1
ATOM 791 N N . LEU A 1 98 ? -9.341 -3.451 6.419 1.00 93.81 98 LEU A N 1
ATOM 792 C CA . LEU A 1 98 ? -9.287 -3.213 7.859 1.00 93.81 98 LEU A CA 1
ATOM 793 C C . LEU A 1 98 ? -9.932 -4.389 8.600 1.00 93.81 98 LEU A C 1
ATOM 795 O O . LEU A 1 98 ? -11.112 -4.669 8.361 1.00 93.81 98 LEU A O 1
ATOM 799 N N . PRO A 1 99 ? -9.216 -5.051 9.525 1.00 92.50 99 PRO A N 1
ATOM 800 C CA . PRO A 1 99 ? -9.794 -6.085 10.372 1.00 92.50 99 PRO A CA 1
ATOM 801 C C . PRO A 1 99 ? -10.616 -5.432 11.493 1.00 92.50 99 PRO A C 1
ATOM 803 O O . PRO A 1 99 ? -10.137 -5.235 12.610 1.00 92.50 99 PRO A O 1
ATOM 806 N N . ILE A 1 100 ? -11.859 -5.046 11.190 1.00 92.75 100 ILE A N 1
ATOM 807 C CA . ILE A 1 100 ? -12.750 -4.415 12.171 1.00 92.75 100 ILE A CA 1
ATOM 808 C C . ILE A 1 100 ? -13.165 -5.457 13.210 1.00 92.75 100 ILE A C 1
ATOM 810 O O . ILE A 1 100 ? -13.961 -6.357 12.941 1.00 92.75 100 ILE A O 1
ATOM 814 N N . ILE A 1 101 ? -12.648 -5.298 14.423 1.00 90.75 101 ILE A N 1
ATOM 815 C CA . ILE A 1 101 ? -13.081 -6.062 15.587 1.00 90.75 101 ILE A CA 1
ATOM 816 C C . ILE A 1 101 ? -14.230 -5.283 16.224 1.00 90.75 101 ILE A C 1
ATOM 818 O O . ILE A 1 101 ? -14.053 -4.143 16.653 1.00 90.75 101 ILE A O 1
ATOM 822 N N . GLY A 1 102 ? -15.424 -5.878 16.256 1.00 80.19 102 GLY A N 1
ATOM 823 C CA . GLY A 1 102 ? -16.581 -5.249 16.891 1.00 80.19 102 GLY A CA 1
ATOM 824 C C . GLY A 1 102 ? -16.321 -4.960 18.371 1.00 80.19 102 GLY A C 1
ATOM 825 O O . GLY A 1 102 ? -15.688 -5.752 19.073 1.00 80.19 102 GLY A O 1
ATOM 826 N N . SER A 1 103 ? -16.820 -3.828 18.861 1.00 66.19 103 SER A N 1
ATOM 827 C CA . SER A 1 103 ? -16.765 -3.503 20.282 1.00 66.19 103 SER A CA 1
ATOM 828 C C . SER A 1 103 ? -17.726 -4.385 21.077 1.00 66.19 103 SER A C 1
ATOM 830 O O . SER A 1 103 ? -18.918 -4.434 20.777 1.00 66.19 103 SER A O 1
ATOM 832 N N . LYS A 1 104 ? -17.239 -5.014 22.150 1.00 53.94 104 LYS A N 1
ATOM 833 C CA . LYS A 1 104 ? -18.087 -5.448 23.274 1.00 53.94 104 LYS A CA 1
ATOM 834 C C . LYS A 1 104 ? -18.234 -4.302 24.284 1.00 53.94 104 LYS A C 1
ATOM 836 O O . LYS A 1 104 ? -17.802 -4.448 25.426 1.00 53.94 104 LYS A O 1
ATOM 841 N N . PHE A 1 105 ? -18.760 -3.162 23.847 1.00 51.91 105 PHE A N 1
ATOM 842 C CA . PHE A 1 105 ? -19.079 -2.039 24.731 1.00 51.91 105 PHE A CA 1
ATOM 843 C C . PHE A 1 105 ? -20.564 -1.727 24.628 1.00 51.91 105 PHE A C 1
ATOM 845 O O . PHE A 1 105 ? -21.045 -1.624 23.478 1.00 51.91 105 PHE A O 1
#

pLDDT: mean 90.41, std 11.03, range [51.91, 98.38]